Protein AF-A0A015KIE3-F1 (afdb_monomer_lite)

Sequence (102 aa):
MSLPTKVNHETKISETARSGNLTLLMHTDSGGSISQRLAQLCDKALIAEECTLKANQEEILCWYHYGRNFIFQEKALNDKNKIGEKKARSLIYDEVVKQLNM

Radius of 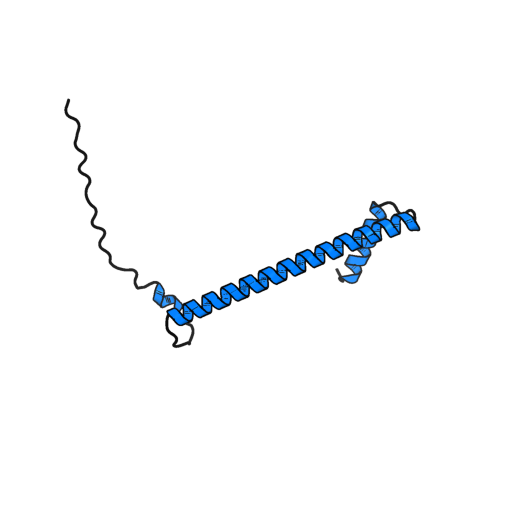gyration: 32.17 Å; chains: 1; bounding box: 97×21×62 Å

Organism: Rhizophagus irregularis (strain DAOM 197198w) (NCBI:txid1432141)

Secondary structure (DSSP, 8-state):
-PPP--------------GGGSGGGG-SS----HHHHHHHHHHHHHHHHHHHHHHHHHHHHHHHHHHHHHHHHHHHHHHHH---HHHHHHHHHHHHHHHTT-

Foldseek 3Di:
DDDDDDDDDDDPDDDDDDPPPVCVVPPDPDPDDPVVVVVVVVVVVVVVVVVVVVVVVVVVVVVVVVVVVLVVQLVVCCVPVVDDSVVSNVVVVVVVCVVVVD

Structure (mmCIF, N/CA/C/O backbone):
data_AF-A0A015KIE3-F1
#
_entry.id   AF-A0A015KIE3-F1
#
loop_
_atom_site.group_PDB
_atom_site.id
_atom_site.type_symbol
_atom_site.label_atom_id
_atom_site.label_alt_id
_atom_site.label_comp_id
_atom_site.label_asym_id
_atom_site.label_entity_id
_atom_site.label_seq_id
_atom_site.pdbx_PDB_ins_code
_atom_site.Cartn_x
_atom_site.Cartn_y
_atom_site.Cartn_z
_atom_site.occupancy
_atom_site.B_iso_or_equiv
_atom_site.auth_seq_id
_atom_site.auth_comp_id
_atom_site.auth_asym_id
_atom_site.auth_atom_id
_atom_site.pdbx_PDB_model_num
ATOM 1 N N . MET A 1 1 ? 75.830 5.884 4.489 1.00 42.91 1 MET A N 1
ATOM 2 C CA . MET A 1 1 ? 74.530 5.187 4.409 1.00 42.91 1 MET A CA 1
ATOM 3 C C . MET A 1 1 ? 73.798 5.712 3.188 1.00 42.91 1 MET A C 1
ATOM 5 O O . MET A 1 1 ? 73.389 6.863 3.188 1.00 42.91 1 MET A O 1
ATOM 9 N N . SER A 1 2 ? 73.746 4.923 2.121 1.00 45.41 2 SER A N 1
ATOM 10 C CA . SER A 1 2 ? 73.078 5.250 0.857 1.00 45.41 2 SER A CA 1
ATOM 11 C C . SER A 1 2 ? 71.659 4.670 0.861 1.00 45.41 2 SER A C 1
ATOM 13 O O . SER A 1 2 ? 71.471 3.494 1.162 1.00 45.41 2 SER A O 1
ATOM 15 N N . LEU A 1 3 ? 70.659 5.502 0.557 1.00 49.75 3 LEU A N 1
ATOM 16 C CA . LEU A 1 3 ? 69.262 5.092 0.361 1.00 49.75 3 LEU A CA 1
ATOM 17 C C . LEU A 1 3 ? 69.091 4.462 -1.033 1.00 49.75 3 LEU A C 1
ATOM 19 O O . LEU A 1 3 ? 69.697 4.963 -1.983 1.00 49.75 3 LEU A O 1
ATOM 23 N N . PRO A 1 4 ? 68.268 3.412 -1.205 1.00 48.97 4 PRO A N 1
ATOM 24 C CA . PRO A 1 4 ? 68.034 2.834 -2.520 1.00 48.97 4 PRO A CA 1
ATOM 25 C C . PRO A 1 4 ? 66.993 3.650 -3.297 1.00 48.97 4 PRO A C 1
ATOM 27 O O . PRO A 1 4 ? 65.909 3.959 -2.799 1.00 48.97 4 PRO A O 1
ATOM 30 N N . THR A 1 5 ? 67.314 3.979 -4.546 1.00 51.59 5 THR A N 1
ATOM 31 C CA . THR A 1 5 ? 66.390 4.592 -5.504 1.00 51.59 5 THR A CA 1
ATOM 32 C C . THR A 1 5 ? 65.405 3.531 -5.992 1.00 51.59 5 THR A C 1
ATOM 34 O O . THR A 1 5 ? 65.790 2.560 -6.643 1.00 51.59 5 THR A O 1
ATOM 37 N N . LYS A 1 6 ? 64.119 3.695 -5.672 1.00 53.59 6 LYS A N 1
ATOM 38 C CA . LYS A 1 6 ? 63.043 2.840 -6.184 1.00 53.59 6 LYS A CA 1
ATOM 39 C C . LYS A 1 6 ? 62.788 3.199 -7.651 1.00 53.59 6 LYS A C 1
ATOM 41 O O . LYS A 1 6 ? 62.222 4.247 -7.944 1.00 53.59 6 LYS A O 1
ATOM 46 N N . VAL A 1 7 ? 63.224 2.337 -8.565 1.00 53.25 7 VAL A N 1
ATOM 47 C CA . VAL A 1 7 ? 62.890 2.419 -9.992 1.00 53.25 7 VAL A CA 1
ATOM 48 C C . VAL A 1 7 ? 61.437 1.973 -10.154 1.00 53.25 7 VAL A C 1
ATOM 50 O O . VAL A 1 7 ? 61.112 0.799 -9.973 1.00 53.25 7 VAL A O 1
ATOM 53 N N . ASN A 1 8 ? 60.543 2.917 -10.446 1.00 53.75 8 ASN A N 1
ATOM 54 C CA . ASN A 1 8 ? 59.185 2.591 -10.865 1.00 53.75 8 ASN A CA 1
ATOM 55 C C . ASN A 1 8 ? 59.251 2.013 -12.284 1.00 53.75 8 ASN A C 1
ATOM 57 O O . ASN A 1 8 ? 59.702 2.673 -13.215 1.00 53.75 8 ASN A O 1
ATOM 61 N N . HIS A 1 9 ? 58.827 0.763 -12.426 1.00 49.22 9 HIS A N 1
ATOM 62 C CA . HIS A 1 9 ? 58.649 0.094 -13.705 1.00 49.22 9 HIS A CA 1
ATOM 63 C C . HIS A 1 9 ? 57.318 0.563 -14.299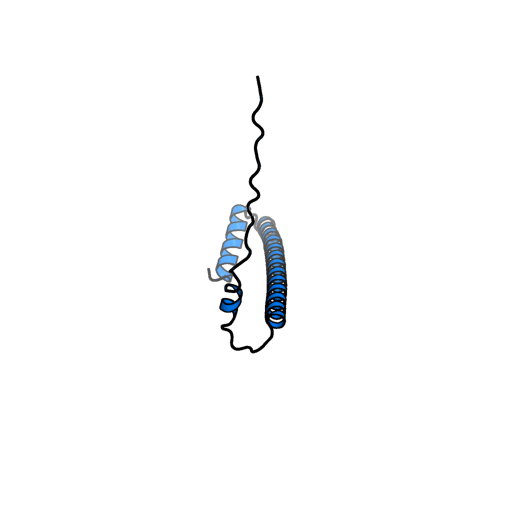 1.00 49.22 9 HIS A C 1
ATOM 65 O O . HIS A 1 9 ? 56.245 0.274 -13.768 1.00 49.22 9 HIS A O 1
ATOM 71 N N . GLU A 1 10 ? 57.382 1.322 -15.390 1.00 51.81 10 GLU A N 1
ATOM 72 C CA . GLU A 1 10 ? 56.207 1.639 -16.195 1.00 51.81 10 GLU A CA 1
ATOM 73 C C . GLU A 1 10 ? 55.639 0.343 -16.782 1.00 51.81 10 GLU A C 1
ATOM 75 O O . GLU A 1 10 ? 56.267 -0.324 -17.606 1.00 51.81 10 GLU A O 1
ATOM 80 N N . THR A 1 11 ? 54.436 -0.029 -16.351 1.00 47.56 11 THR A N 1
ATOM 81 C CA . THR A 1 11 ? 53.696 -1.129 -16.969 1.00 47.56 11 THR A CA 1
ATOM 82 C C . THR A 1 11 ? 52.898 -0.556 -18.133 1.00 47.56 11 THR A C 1
ATOM 84 O O . THR A 1 11 ? 51.860 0.074 -17.937 1.00 47.56 11 THR A O 1
ATOM 87 N N . LYS A 1 12 ? 53.393 -0.763 -19.357 1.00 51.75 12 LYS A N 1
ATOM 88 C CA . LYS A 1 12 ? 52.633 -0.550 -20.596 1.00 51.75 12 LYS A CA 1
ATOM 89 C C . LYS A 1 12 ? 51.451 -1.520 -20.622 1.00 51.75 12 LYS A C 1
ATOM 91 O O . LYS A 1 12 ? 51.603 -2.690 -20.967 1.00 51.75 12 LYS A O 1
ATOM 96 N N . ILE A 1 13 ? 50.273 -1.031 -20.265 1.00 48.59 13 ILE A N 1
ATOM 97 C CA . ILE A 1 13 ? 49.010 -1.724 -20.517 1.00 48.59 13 ILE A CA 1
ATOM 98 C C . ILE A 1 13 ? 48.722 -1.650 -22.020 1.00 48.59 13 ILE A C 1
ATOM 100 O O . ILE A 1 13 ? 48.403 -0.592 -22.552 1.00 48.59 13 ILE A O 1
ATOM 104 N N . SER A 1 14 ? 48.911 -2.775 -22.715 1.00 52.81 14 SER A N 1
ATOM 105 C CA . SER A 1 14 ? 48.450 -2.939 -24.095 1.00 52.81 14 SER A CA 1
ATOM 106 C C . SER A 1 14 ? 46.932 -3.069 -24.096 1.00 52.81 14 SER A C 1
ATOM 108 O O . SER A 1 14 ? 46.381 -3.993 -23.499 1.00 52.81 14 SER A O 1
ATOM 110 N N . GLU A 1 15 ? 46.260 -2.150 -24.780 1.00 51.88 15 GLU A N 1
ATOM 111 C CA . GLU A 1 15 ? 44.845 -2.264 -25.103 1.00 51.88 15 GLU A CA 1
ATOM 112 C C . GLU A 1 15 ? 44.656 -3.341 -26.164 1.00 51.88 15 GLU A C 1
ATOM 114 O O . GLU A 1 15 ? 44.888 -3.125 -27.354 1.00 51.88 15 GLU A O 1
ATOM 119 N N . THR A 1 16 ? 44.199 -4.522 -25.761 1.00 51.06 16 THR A N 1
ATOM 120 C CA . THR A 1 16 ? 43.437 -5.363 -26.681 1.00 51.06 16 THR A CA 1
ATOM 121 C C . THR A 1 16 ? 42.447 -6.241 -25.929 1.00 51.06 16 THR A C 1
ATOM 123 O O . THR A 1 16 ? 42.769 -6.850 -24.915 1.00 51.06 16 THR A O 1
ATOM 126 N N . ALA A 1 17 ? 41.256 -6.332 -26.524 1.00 49.03 17 ALA A N 1
ATOM 127 C CA . ALA A 1 17 ? 40.210 -7.322 -26.296 1.00 49.03 17 ALA A CA 1
ATOM 128 C C . ALA A 1 17 ? 39.242 -7.089 -25.122 1.00 49.03 17 ALA A C 1
ATOM 130 O O . ALA A 1 17 ? 39.255 -7.807 -24.128 1.00 49.03 17 ALA A O 1
ATOM 131 N N . ARG A 1 18 ? 38.228 -6.239 -25.356 1.00 49.81 18 ARG A N 1
ATOM 132 C CA . ARG A 1 18 ? 36.839 -6.659 -25.076 1.00 49.81 18 ARG A CA 1
ATOM 133 C C . ARG A 1 18 ? 35.778 -5.952 -25.926 1.00 49.81 18 ARG A C 1
ATOM 135 O O . ARG A 1 18 ? 34.765 -5.478 -25.430 1.00 49.81 18 ARG A O 1
ATOM 142 N N . SER A 1 19 ? 35.972 -5.990 -27.245 1.00 48.56 19 SER A N 1
ATOM 143 C CA . SER A 1 19 ? 34.923 -5.704 -28.242 1.00 48.56 19 SER A CA 1
ATOM 144 C C . SER A 1 19 ? 33.769 -6.737 -28.216 1.00 48.56 19 SER A C 1
ATOM 146 O O . SER A 1 19 ? 32.741 -6.530 -28.848 1.00 48.56 19 SER A O 1
ATOM 148 N N . GLY A 1 20 ? 33.886 -7.822 -27.437 1.00 44.88 20 GLY A N 1
ATOM 149 C CA . GLY A 1 20 ? 32.912 -8.922 -27.401 1.00 44.88 20 GLY A CA 1
ATOM 150 C C . GLY A 1 20 ? 31.705 -8.765 -26.465 1.00 44.88 20 GLY A C 1
ATOM 151 O O . GLY A 1 20 ? 30.826 -9.617 -26.503 1.00 44.88 20 GLY A O 1
ATOM 152 N N . ASN A 1 21 ? 31.620 -7.721 -25.630 1.00 47.34 21 ASN A N 1
ATOM 153 C CA . ASN A 1 21 ? 30.501 -7.595 -24.676 1.00 47.34 21 ASN A CA 1
ATOM 154 C C . ASN A 1 21 ? 29.268 -6.864 -25.236 1.00 47.34 21 ASN A C 1
ATOM 156 O O . ASN A 1 21 ? 28.194 -6.965 -24.650 1.00 47.34 21 ASN A O 1
ATOM 160 N N . LEU A 1 22 ? 29.384 -6.147 -26.359 1.00 47.47 22 LEU A N 1
ATOM 161 C CA . LEU A 1 22 ? 28.246 -5.428 -26.952 1.00 47.47 22 LEU A CA 1
ATOM 162 C C . LEU A 1 22 ? 27.373 -6.320 -27.849 1.00 47.47 22 LEU A C 1
ATOM 164 O O . LEU A 1 22 ? 26.203 -6.019 -28.073 1.00 47.47 22 LEU A O 1
ATOM 168 N N . THR A 1 23 ? 27.922 -7.441 -28.320 1.00 48.16 23 THR A N 1
ATOM 169 C CA . THR A 1 23 ? 27.261 -8.350 -29.266 1.00 48.16 23 THR A CA 1
ATOM 170 C C . THR A 1 23 ? 26.168 -9.204 -28.610 1.00 48.16 23 THR A C 1
ATOM 172 O O . THR A 1 23 ? 25.276 -9.681 -29.299 1.00 48.16 23 THR A O 1
ATOM 175 N N . LEU A 1 24 ? 26.161 -9.365 -27.279 1.00 49.66 24 LEU A N 1
ATOM 176 C CA . LEU A 1 24 ? 25.155 -10.193 -26.591 1.00 49.66 24 LEU A CA 1
ATOM 177 C C . LEU A 1 24 ? 23.785 -9.501 -26.439 1.00 49.66 24 LEU A C 1
ATOM 179 O O . LEU A 1 24 ? 22.775 -10.168 -26.240 1.00 49.66 24 LEU A O 1
ATOM 183 N N . LEU A 1 25 ? 23.716 -8.176 -26.607 1.00 51.50 25 LEU A N 1
ATOM 184 C CA . LEU A 1 25 ? 22.452 -7.423 -26.634 1.00 51.50 25 LEU A CA 1
ATOM 185 C C . LEU A 1 25 ? 21.705 -7.542 -27.981 1.00 51.50 25 LEU A C 1
ATOM 187 O O . LEU A 1 25 ? 20.667 -6.910 -28.166 1.00 51.50 25 LEU A O 1
ATOM 191 N N . MET A 1 26 ? 22.226 -8.326 -28.936 1.00 51.78 26 MET A N 1
ATOM 192 C CA . MET A 1 26 ? 21.750 -8.385 -30.325 1.00 51.78 26 MET A CA 1
ATOM 193 C C . MET A 1 26 ? 20.615 -9.381 -30.612 1.00 51.78 26 MET A C 1
ATOM 195 O O . MET A 1 26 ? 20.231 -9.517 -31.769 1.00 51.78 26 MET A O 1
ATOM 199 N N . HIS A 1 27 ? 20.029 -10.051 -29.620 1.00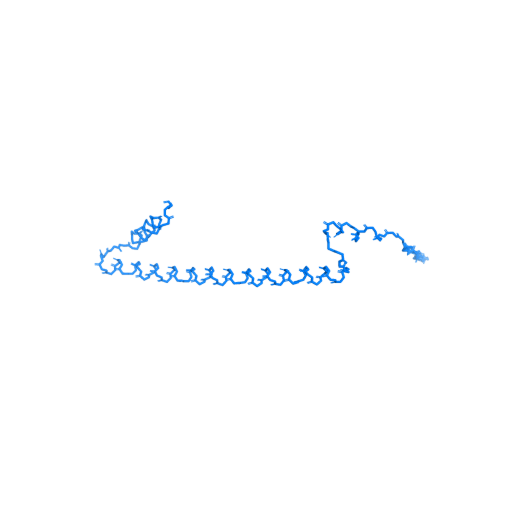 51.81 27 HIS A N 1
ATOM 200 C CA . HIS A 1 27 ? 18.904 -10.963 -29.871 1.00 51.81 27 HIS A CA 1
ATOM 201 C C . HIS A 1 27 ? 17.554 -10.332 -29.517 1.00 51.81 27 HIS A C 1
ATOM 203 O O . HIS A 1 27 ? 16.795 -10.857 -28.713 1.00 51.81 27 HIS A O 1
ATOM 209 N N . THR A 1 28 ? 17.246 -9.193 -30.141 1.00 54.12 28 THR A N 1
ATOM 210 C CA . THR A 1 28 ? 15.856 -8.807 -30.421 1.00 54.12 28 THR A CA 1
ATOM 211 C C . THR A 1 28 ? 15.792 -8.299 -31.857 1.00 54.12 28 THR A C 1
ATOM 213 O O . THR A 1 28 ? 16.655 -7.539 -32.291 1.00 54.12 28 THR A O 1
ATOM 216 N N . ASP A 1 29 ? 14.802 -8.791 -32.594 1.00 57.59 29 ASP A N 1
ATOM 217 C CA . ASP A 1 29 ? 14.677 -8.835 -34.059 1.00 57.59 29 ASP A CA 1
ATOM 218 C C . ASP A 1 29 ? 14.393 -7.468 -34.725 1.00 57.59 29 ASP A C 1
ATOM 220 O O . ASP A 1 29 ? 13.585 -7.336 -35.638 1.00 57.59 29 ASP A O 1
ATOM 224 N N . SER A 1 30 ? 15.010 -6.396 -34.224 1.00 61.31 30 SER A N 1
ATOM 225 C CA . SER A 1 30 ? 14.808 -5.033 -34.708 1.00 61.31 30 SER A CA 1
ATOM 226 C C . SER A 1 30 ? 16.120 -4.487 -35.252 1.00 61.31 30 SER A C 1
ATOM 228 O O . SER A 1 30 ? 17.040 -4.154 -34.496 1.00 61.31 30 SER A O 1
ATOM 230 N N . GLY A 1 31 ? 16.201 -4.397 -36.582 1.00 61.34 31 GLY A N 1
ATOM 231 C CA . GLY A 1 31 ? 17.348 -3.926 -37.372 1.00 61.34 31 GLY A CA 1
ATOM 232 C C . GLY A 1 31 ? 17.750 -2.456 -37.167 1.00 61.34 31 GLY A C 1
ATOM 233 O O . GLY A 1 31 ? 18.286 -1.838 -38.081 1.00 61.34 31 GLY A O 1
ATOM 234 N N . GLY A 1 32 ? 17.489 -1.878 -35.992 1.00 72.00 32 GLY A N 1
ATOM 235 C CA . GLY A 1 32 ? 17.891 -0.527 -35.612 1.00 72.00 32 GLY A CA 1
ATOM 236 C C . GLY A 1 32 ? 19.371 -0.405 -35.235 1.00 72.00 32 GLY A C 1
ATOM 237 O O . GLY A 1 32 ? 20.049 -1.387 -34.914 1.00 72.00 32 GLY A O 1
ATOM 238 N N . SER A 1 33 ? 19.887 0.826 -35.235 1.00 88.44 33 SER A N 1
ATOM 239 C CA . SER A 1 33 ? 21.243 1.126 -34.754 1.00 88.44 33 SER A CA 1
ATOM 240 C C . SER A 1 33 ? 21.361 0.920 -33.235 1.00 88.44 33 SER A C 1
ATOM 242 O O . SER A 1 33 ? 20.363 0.899 -32.511 1.00 88.44 33 SER A O 1
ATOM 244 N N . ILE A 1 34 ? 22.589 0.797 -32.715 1.00 88.75 34 ILE A N 1
ATOM 245 C CA . ILE A 1 34 ? 22.829 0.733 -31.259 1.00 88.75 34 ILE A CA 1
ATOM 246 C C . ILE A 1 34 ? 22.228 1.962 -30.561 1.00 88.75 34 ILE A C 1
ATOM 248 O O . ILE A 1 34 ? 21.574 1.819 -29.533 1.00 88.75 34 ILE A O 1
ATOM 252 N N . SER A 1 35 ? 22.377 3.149 -31.151 1.00 91.38 35 SER A N 1
ATOM 253 C CA . SER A 1 35 ? 21.810 4.393 -30.624 1.00 91.38 35 SER A CA 1
ATOM 254 C C . SER A 1 35 ? 20.284 4.349 -30.529 1.00 91.38 35 SER A C 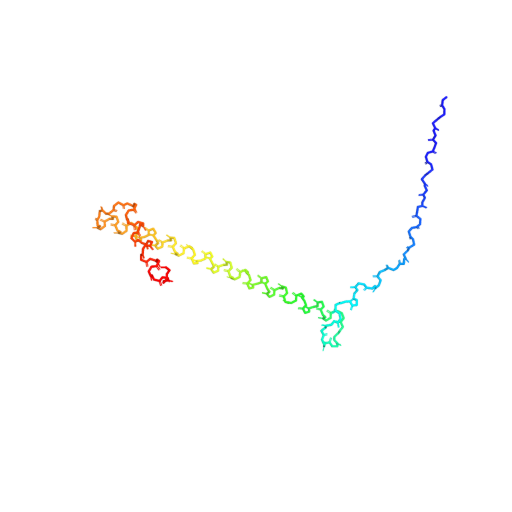1
ATOM 256 O O . SER A 1 35 ? 19.728 4.803 -29.534 1.00 91.38 35 SER A O 1
ATOM 258 N N . GLN A 1 36 ? 19.602 3.754 -31.514 1.00 91.88 36 GLN A N 1
ATOM 259 C CA . GLN A 1 36 ? 18.147 3.587 -31.479 1.00 91.88 36 GLN A CA 1
ATOM 260 C C . GLN A 1 36 ? 17.715 2.657 -30.340 1.00 91.88 36 GLN A C 1
ATOM 262 O O . GLN A 1 36 ? 16.764 2.964 -29.626 1.00 91.88 36 GLN A O 1
ATOM 267 N N . ARG A 1 37 ? 18.437 1.551 -30.127 1.00 90.06 37 ARG A N 1
ATOM 268 C CA . ARG A 1 37 ? 18.175 0.646 -28.998 1.00 90.06 37 ARG A CA 1
ATOM 269 C C . ARG A 1 37 ? 18.404 1.330 -27.650 1.00 90.06 37 ARG A C 1
ATOM 271 O O . ARG A 1 37 ? 17.580 1.176 -26.756 1.00 90.06 37 ARG A O 1
ATOM 278 N N . LEU A 1 38 ? 19.477 2.112 -27.507 1.00 94.12 38 LEU A N 1
ATOM 279 C CA . LEU A 1 38 ? 19.727 2.887 -26.286 1.00 94.12 38 LEU A CA 1
ATOM 280 C C . LEU A 1 38 ? 18.609 3.902 -26.029 1.00 94.12 38 LEU A C 1
ATOM 282 O O . LEU A 1 38 ? 18.105 3.961 -24.914 1.00 94.12 38 LEU A O 1
ATOM 286 N N . ALA A 1 39 ? 18.163 4.632 -27.055 1.00 95.38 39 ALA A N 1
ATOM 287 C CA . ALA A 1 39 ? 17.048 5.568 -26.924 1.00 95.38 39 ALA A CA 1
ATOM 288 C C . ALA A 1 39 ? 15.757 4.867 -26.469 1.00 95.38 39 ALA A C 1
ATOM 290 O O . ALA A 1 39 ? 15.089 5.350 -25.561 1.00 95.38 39 ALA A O 1
ATOM 291 N N . GLN A 1 40 ? 15.445 3.696 -27.034 1.00 95.25 40 GLN A N 1
ATOM 292 C CA . GLN A 1 40 ? 14.285 2.894 -26.626 1.00 95.25 40 GLN A CA 1
ATOM 293 C C . GLN A 1 40 ? 14.383 2.401 -25.179 1.00 95.25 40 GLN A C 1
ATOM 295 O O . GLN A 1 40 ? 13.375 2.348 -24.478 1.00 95.25 40 GLN A O 1
ATOM 300 N N . LEU A 1 41 ? 15.575 2.007 -24.726 1.00 96.06 41 LEU A N 1
ATOM 301 C CA . LEU A 1 41 ? 15.787 1.600 -23.337 1.00 96.06 41 LEU A CA 1
ATOM 302 C C . LEU A 1 41 ? 15.641 2.787 -22.380 1.00 96.06 41 LEU A C 1
ATOM 304 O O . LEU A 1 41 ? 14.997 2.638 -21.346 1.00 96.06 41 LEU A O 1
ATOM 308 N N . CYS A 1 42 ? 16.182 3.956 -22.737 1.00 97.88 42 CYS A N 1
ATOM 309 C CA . CYS A 1 42 ? 16.011 5.179 -21.955 1.00 97.88 42 CYS A CA 1
ATOM 310 C C . CYS A 1 42 ? 14.535 5.579 -21.846 1.00 97.88 42 CYS A C 1
ATOM 312 O O . CYS A 1 42 ? 14.066 5.837 -20.744 1.00 97.88 42 CYS A O 1
ATOM 314 N N . ASP A 1 43 ? 13.791 5.568 -22.953 1.00 98.12 43 ASP A N 1
ATOM 315 C CA . ASP A 1 43 ? 12.357 5.883 -22.967 1.00 98.12 43 ASP A CA 1
ATOM 316 C C . ASP A 1 43 ? 11.560 4.943 -22.048 1.00 98.12 43 ASP A C 1
ATOM 318 O O . ASP A 1 43 ? 10.817 5.385 -21.174 1.00 98.12 43 ASP A O 1
ATOM 322 N N . LYS A 1 44 ? 11.815 3.631 -22.139 1.00 97.50 44 LYS A N 1
ATOM 323 C CA . LYS A 1 44 ? 11.207 2.640 -21.237 1.00 97.50 44 LYS A CA 1
ATOM 324 C C . LYS A 1 44 ? 11.553 2.881 -19.768 1.00 97.50 44 LYS A C 1
ATOM 326 O O . LYS A 1 44 ? 10.691 2.687 -18.915 1.00 97.50 44 LYS A O 1
ATOM 331 N N . ALA A 1 45 ? 12.792 3.272 -19.467 1.00 98.12 45 ALA A N 1
ATOM 332 C CA . ALA A 1 45 ? 13.213 3.568 -18.101 1.00 98.12 45 ALA A CA 1
ATOM 333 C C . ALA A 1 45 ? 12.484 4.799 -17.540 1.00 98.12 45 ALA A C 1
ATOM 335 O O . ALA A 1 45 ? 11.991 4.739 -16.417 1.00 98.12 45 ALA A O 1
ATOM 336 N N . LEU A 1 46 ? 12.347 5.865 -18.336 1.00 98.12 46 LEU A N 1
ATOM 337 C CA . LEU A 1 46 ? 11.617 7.077 -17.951 1.00 98.12 46 LEU A CA 1
ATOM 338 C C . LEU A 1 46 ? 10.126 6.797 -17.727 1.00 98.12 46 LEU A C 1
ATOM 340 O O . LEU A 1 46 ? 9.559 7.230 -16.727 1.00 98.12 46 LEU A O 1
ATOM 344 N N . ILE A 1 47 ? 9.499 6.013 -18.608 1.00 98.50 47 ILE A N 1
ATOM 345 C CA . ILE A 1 47 ? 8.100 5.593 -18.439 1.00 98.50 47 ILE A CA 1
ATOM 346 C C . ILE A 1 47 ? 7.937 4.772 -17.152 1.00 98.50 47 ILE A C 1
ATOM 348 O O . ILE A 1 47 ? 7.002 5.002 -16.387 1.00 98.50 47 ILE A O 1
ATOM 352 N N . ALA A 1 48 ? 8.844 3.828 -16.884 1.00 98.31 48 ALA A N 1
ATOM 353 C CA . ALA A 1 48 ? 8.790 3.013 -15.671 1.00 98.31 48 ALA A CA 1
ATOM 354 C C . ALA A 1 48 ? 8.963 3.852 -14.392 1.00 98.31 48 ALA A C 1
ATOM 356 O O . ALA A 1 48 ? 8.256 3.620 -13.408 1.00 98.31 48 ALA A O 1
ATOM 357 N N . GLU A 1 49 ? 9.863 4.838 -14.408 1.00 98.38 49 GLU A N 1
ATOM 358 C CA . GLU A 1 49 ? 10.035 5.803 -13.320 1.00 98.38 49 GLU A CA 1
ATOM 359 C C . GLU A 1 49 ? 8.748 6.607 -13.085 1.00 98.38 49 GLU A C 1
ATOM 361 O O . GLU A 1 49 ? 8.258 6.659 -11.956 1.00 98.38 49 GLU A O 1
ATOM 366 N N . GLU A 1 50 ? 8.146 7.162 -14.141 1.00 98.56 50 GLU A N 1
ATOM 367 C CA . GLU A 1 50 ? 6.906 7.937 -14.036 1.00 98.56 50 GLU A CA 1
ATOM 368 C C . GLU A 1 50 ? 5.740 7.085 -13.509 1.00 98.56 50 GLU A C 1
ATOM 370 O O . GLU A 1 50 ? 5.000 7.515 -12.621 1.00 98.56 50 GLU A O 1
ATOM 375 N N . CYS A 1 51 ? 5.580 5.859 -14.016 1.00 98.38 51 CYS A N 1
ATOM 376 C CA . CYS A 1 51 ? 4.570 4.921 -13.528 1.00 98.38 51 CYS A CA 1
ATOM 377 C C . CYS A 1 51 ? 4.771 4.595 -12.043 1.00 98.38 51 CYS A C 1
ATOM 379 O O . CYS A 1 51 ? 3.799 4.580 -11.287 1.00 98.38 51 CYS A O 1
ATOM 381 N N . THR A 1 52 ? 6.017 4.380 -11.617 1.00 98.62 52 THR A N 1
ATOM 382 C CA . THR A 1 52 ? 6.352 4.111 -10.211 1.00 98.62 52 THR A CA 1
ATOM 383 C C . THR A 1 52 ? 6.049 5.324 -9.334 1.00 98.62 52 THR A C 1
ATOM 385 O O . THR A 1 52 ? 5.447 5.182 -8.273 1.00 98.62 52 THR A O 1
ATOM 388 N N . LEU A 1 53 ? 6.394 6.532 -9.787 1.00 98.44 53 LEU A N 1
ATOM 389 C CA . LEU A 1 53 ? 6.086 7.766 -9.069 1.00 98.44 53 LEU A CA 1
ATOM 390 C C . LEU A 1 53 ? 4.573 7.948 -8.887 1.00 98.44 53 LEU A C 1
ATOM 392 O O . LEU A 1 53 ? 4.128 8.252 -7.782 1.00 98.44 53 LEU A O 1
ATOM 396 N N . LYS A 1 54 ? 3.784 7.721 -9.944 1.00 98.56 54 LYS A N 1
ATOM 397 C CA . LYS A 1 54 ? 2.315 7.791 -9.882 1.00 98.56 54 LYS A CA 1
ATOM 398 C C . LYS A 1 54 ? 1.739 6.753 -8.920 1.00 98.56 54 LYS A C 1
ATOM 400 O O . LYS A 1 54 ? 0.883 7.100 -8.113 1.00 98.56 54 LYS A O 1
ATOM 405 N N . ALA A 1 55 ? 2.231 5.514 -8.961 1.00 98.56 55 ALA A N 1
ATOM 406 C CA . ALA A 1 55 ? 1.800 4.466 -8.038 1.00 98.56 55 ALA A CA 1
ATOM 407 C C . ALA A 1 55 ? 2.093 4.838 -6.575 1.00 98.56 55 ALA A C 1
ATOM 409 O O . ALA A 1 55 ? 1.212 4.718 -5.729 1.00 98.56 55 ALA A O 1
ATOM 410 N N . ASN A 1 56 ? 3.281 5.380 -6.292 1.00 98.56 56 ASN A N 1
ATOM 411 C CA . ASN A 1 56 ? 3.647 5.836 -4.950 1.00 98.56 56 ASN A CA 1
ATOM 412 C C . ASN A 1 56 ? 2.775 7.011 -4.478 1.00 98.56 56 ASN A C 1
ATOM 414 O O . ASN A 1 56 ? 2.389 7.073 -3.312 1.00 98.56 56 ASN A O 1
ATOM 418 N N . GLN A 1 57 ? 2.460 7.957 -5.370 1.00 98.75 57 GLN A N 1
ATOM 419 C CA . GLN A 1 57 ? 1.560 9.072 -5.058 1.00 98.75 57 GLN A CA 1
ATOM 420 C C . GLN A 1 57 ? 0.153 8.576 -4.710 1.00 98.75 57 GLN A C 1
ATOM 422 O O . GLN A 1 57 ? -0.416 9.017 -3.711 1.00 98.75 57 GLN A O 1
ATOM 427 N N . GLU A 1 58 ? -0.382 7.642 -5.498 1.00 98.69 58 GLU A N 1
ATOM 428 C CA . GLU A 1 58 ? -1.692 7.038 -5.253 1.00 98.69 58 GLU A CA 1
ATOM 429 C C . GLU A 1 58 ? -1.715 6.256 -3.933 1.00 98.69 58 GLU A C 1
ATOM 431 O O . GLU A 1 58 ? -2.639 6.418 -3.137 1.00 98.69 58 GLU A O 1
ATOM 436 N N . GLU A 1 59 ? -0.669 5.473 -3.645 1.00 98.69 59 GLU A N 1
ATOM 437 C CA . GLU A 1 59 ? -0.532 4.745 -2.381 1.00 98.69 59 GLU A CA 1
ATOM 438 C C . GLU A 1 59 ? -0.552 5.703 -1.178 1.00 98.69 59 GLU A C 1
ATOM 440 O O . GLU A 1 59 ? -1.313 5.500 -0.227 1.00 98.69 59 GLU A O 1
ATOM 445 N N . ILE A 1 60 ? 0.235 6.784 -1.225 1.00 98.69 60 ILE A N 1
ATOM 446 C CA . ILE A 1 60 ? 0.277 7.791 -0.155 1.00 98.69 60 ILE A CA 1
ATOM 447 C C . ILE A 1 60 ? -1.098 8.445 0.040 1.00 98.69 60 ILE A C 1
ATOM 449 O O . ILE A 1 60 ? -1.541 8.614 1.180 1.00 98.69 60 ILE A O 1
ATOM 453 N N . LEU A 1 61 ? -1.790 8.807 -1.047 1.00 98.62 61 LEU A N 1
ATOM 454 C CA . LEU A 1 61 ? -3.127 9.405 -0.982 1.00 98.62 61 LEU A CA 1
ATOM 455 C C . LEU A 1 61 ? -4.150 8.437 -0.378 1.00 98.62 61 LEU A C 1
ATOM 457 O O . LEU A 1 61 ? -4.925 8.827 0.500 1.00 98.62 61 LEU A O 1
ATOM 461 N N . CYS A 1 62 ? -4.116 7.170 -0.786 1.00 98.62 62 CYS A N 1
ATOM 462 C CA . CYS A 1 62 ? -4.966 6.120 -0.239 1.00 98.62 62 CYS A CA 1
ATOM 463 C C . CYS A 1 62 ? -4.745 5.943 1.271 1.00 98.62 62 CYS A C 1
ATOM 465 O O . CYS A 1 62 ? -5.714 5.979 2.035 1.00 98.62 62 CYS A O 1
ATOM 467 N N . TRP A 1 63 ? -3.494 5.849 1.736 1.00 98.62 63 TRP A N 1
ATOM 468 C CA . TRP A 1 63 ? -3.188 5.752 3.169 1.00 98.62 63 TRP A CA 1
ATOM 469 C C . TRP A 1 63 ? -3.592 6.998 3.957 1.00 98.62 63 TRP A C 1
ATOM 471 O O . TRP A 1 63 ? -4.123 6.881 5.066 1.00 98.62 63 TRP A O 1
ATOM 481 N N . TYR A 1 64 ? -3.404 8.190 3.384 1.00 98.56 64 TYR A N 1
ATOM 482 C CA . TYR A 1 64 ? -3.857 9.443 3.987 1.00 98.56 64 TYR A CA 1
ATOM 483 C C . TYR A 1 64 ? -5.375 9.438 4.208 1.00 98.56 64 TYR A C 1
ATOM 485 O O . TYR A 1 64 ? -5.857 9.711 5.314 1.00 98.56 64 TYR A O 1
ATOM 493 N N . HIS A 1 65 ? -6.140 9.095 3.170 1.00 98.50 65 HIS A N 1
ATOM 494 C CA . HIS A 1 65 ? -7.593 9.034 3.258 1.00 98.50 65 HIS A CA 1
ATOM 495 C C . HIS A 1 65 ? -8.063 7.920 4.196 1.00 98.50 65 HIS A C 1
ATOM 497 O O . HIS A 1 65 ? -8.977 8.160 4.989 1.00 98.50 65 HIS A O 1
ATOM 503 N N . TYR A 1 66 ? -7.426 6.749 4.170 1.00 98.06 66 TYR A N 1
ATOM 504 C CA . TYR A 1 66 ? -7.712 5.653 5.094 1.00 98.06 66 TYR A CA 1
ATOM 505 C C . TYR A 1 66 ? -7.543 6.101 6.550 1.00 98.06 66 TYR A C 1
ATOM 507 O O . TYR A 1 66 ? -8.502 6.069 7.321 1.00 98.06 66 TYR A O 1
ATOM 515 N N . GLY A 1 67 ? -6.363 6.612 6.917 1.00 98.19 67 GLY A N 1
ATOM 516 C CA . GLY A 1 67 ? -6.072 7.040 8.287 1.00 98.19 67 GLY A CA 1
ATOM 517 C C . GLY A 1 67 ? -6.993 8.164 8.765 1.00 98.19 67 GLY A C 1
ATOM 518 O O . GLY A 1 67 ? -7.510 8.117 9.884 1.00 98.19 67 GLY A O 1
ATOM 519 N N . ARG A 1 68 ? -7.275 9.152 7.903 1.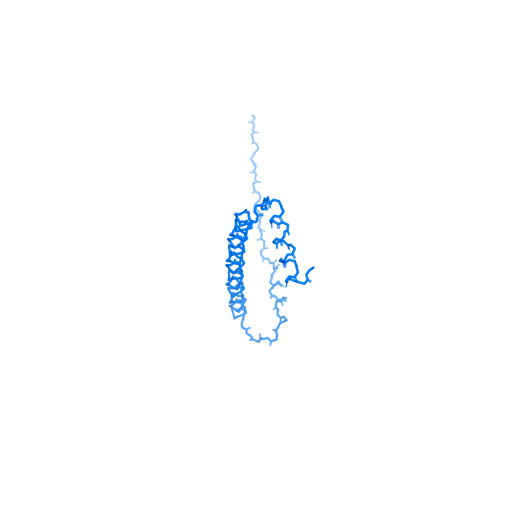00 98.25 68 ARG A N 1
ATOM 520 C CA . ARG A 1 68 ? -8.198 10.251 8.220 1.00 98.25 68 ARG A CA 1
ATOM 521 C C . ARG A 1 68 ? -9.612 9.743 8.520 1.00 98.25 68 ARG A C 1
ATOM 523 O O . ARG A 1 68 ? -10.210 10.174 9.507 1.00 98.25 68 ARG A O 1
ATOM 530 N N . ASN A 1 69 ? -10.150 8.857 7.681 1.00 97.94 69 ASN A N 1
ATOM 531 C CA . ASN A 1 69 ? -11.492 8.303 7.874 1.00 97.94 69 ASN A CA 1
ATOM 532 C C . ASN A 1 69 ? -11.550 7.362 9.082 1.00 97.94 69 ASN A C 1
ATOM 534 O O . ASN A 1 69 ? -12.522 7.407 9.834 1.00 97.94 69 ASN A O 1
ATOM 538 N N . PHE A 1 70 ? -10.491 6.586 9.321 1.00 97.75 70 PHE A N 1
ATOM 539 C CA . PHE A 1 70 ? -10.381 5.708 10.482 1.00 97.75 70 PHE A CA 1
ATOM 540 C C . PHE A 1 70 ? -10.496 6.499 11.793 1.00 97.75 70 PHE A C 1
ATOM 542 O O . PHE A 1 70 ? -11.344 6.194 12.630 1.00 97.75 70 PHE A O 1
ATOM 549 N N . ILE A 1 71 ? -9.711 7.573 11.949 1.00 96.75 71 ILE A N 1
ATOM 550 C CA . ILE A 1 71 ? -9.754 8.436 13.144 1.00 96.75 71 ILE A CA 1
ATOM 551 C C . ILE A 1 71 ? -11.130 9.095 13.297 1.00 96.75 71 ILE A C 1
ATOM 553 O O . ILE A 1 71 ? -11.651 9.212 14.408 1.00 96.75 71 ILE A O 1
ATOM 557 N N . PHE A 1 72 ? -11.734 9.542 12.192 1.00 96.56 72 PHE A N 1
ATOM 558 C CA . PHE A 1 72 ? -13.070 10.135 12.221 1.00 96.56 72 PHE A CA 1
ATOM 559 C C . PHE A 1 72 ? -14.120 9.138 12.732 1.00 96.56 72 PHE A C 1
ATOM 561 O O . PHE A 1 72 ? -14.929 9.479 13.596 1.00 96.56 72 PHE A O 1
ATOM 568 N N . GLN A 1 73 ? -14.082 7.900 12.240 1.00 96.12 73 GLN A N 1
ATOM 569 C CA . GLN A 1 73 ? -15.008 6.850 12.647 1.00 96.12 73 GLN A CA 1
ATOM 570 C C . GLN A 1 73 ? -14.774 6.403 14.095 1.00 96.12 73 GLN A C 1
ATOM 572 O O . GLN A 1 73 ? -15.741 6.224 14.833 1.00 96.12 73 GLN A O 1
ATOM 577 N N . GLU A 1 74 ? -13.516 6.292 14.531 1.00 96.12 74 GLU A N 1
ATOM 578 C CA . GLU A 1 74 ? -13.162 5.979 15.920 1.00 96.12 74 GLU A CA 1
ATOM 579 C C . GLU A 1 74 ? -13.760 7.012 16.882 1.00 96.12 74 GLU A C 1
ATOM 581 O O . GLU A 1 74 ? -14.460 6.641 17.828 1.00 96.12 74 GLU A O 1
ATOM 586 N N . LYS A 1 75 ? -13.566 8.308 16.599 1.00 94.88 75 LYS A N 1
ATOM 587 C CA . LYS A 1 75 ? -14.154 9.397 17.395 1.00 94.88 75 LYS A CA 1
ATOM 588 C C . LYS A 1 75 ? -15.678 9.338 17.394 1.00 94.88 75 LYS A C 1
ATOM 590 O O . LYS A 1 75 ? -16.291 9.403 18.454 1.00 94.88 75 LYS A O 1
ATOM 595 N N . ALA A 1 76 ? -16.296 9.132 16.231 1.00 94.19 76 ALA A N 1
ATOM 596 C CA . ALA A 1 76 ? -17.748 9.029 16.126 1.00 94.19 76 ALA A CA 1
ATOM 597 C C . ALA A 1 76 ? -18.323 7.864 16.953 1.00 94.19 76 ALA A C 1
ATOM 599 O O . ALA A 1 76 ? -19.396 8.008 17.542 1.00 94.19 76 ALA A O 1
ATOM 600 N N . LEU A 1 77 ? -17.629 6.723 17.015 1.00 94.25 77 LEU A N 1
ATOM 601 C CA . LEU A 1 77 ? -18.024 5.579 17.840 1.00 94.25 77 LEU A CA 1
ATOM 602 C C . LEU A 1 77 ? -17.831 5.851 19.336 1.00 94.25 77 LEU A C 1
ATOM 604 O O . LEU A 1 77 ? -18.699 5.488 20.133 1.00 94.25 77 LEU A O 1
ATOM 608 N N . ASN A 1 78 ? -16.731 6.500 19.715 1.00 91.06 78 ASN A N 1
ATOM 609 C CA . ASN A 1 78 ? -16.468 6.862 21.104 1.00 91.06 78 ASN A CA 1
ATOM 610 C C . ASN A 1 78 ? -17.514 7.860 21.629 1.00 91.06 78 ASN A C 1
ATOM 612 O O . ASN A 1 78 ? -18.124 7.623 22.671 1.00 91.06 78 ASN A O 1
ATOM 616 N N . ASP A 1 79 ? -17.802 8.912 20.861 1.00 90.12 79 ASP A N 1
ATOM 617 C CA . ASP A 1 79 ? -18.701 9.993 21.274 1.00 90.12 79 ASP A CA 1
ATOM 618 C C . ASP A 1 79 ? -20.171 9.548 21.318 1.00 90.12 79 ASP A C 1
ATOM 620 O O . ASP A 1 79 ? -20.889 9.850 22.272 1.00 90.12 79 ASP A O 1
ATOM 624 N N . LYS A 1 80 ? -20.640 8.808 20.300 1.00 83.56 80 LYS A N 1
ATOM 625 C CA . LYS A 1 80 ? -22.055 8.404 20.196 1.00 83.56 80 LYS A CA 1
ATOM 626 C C . LYS A 1 80 ? -22.403 7.217 21.083 1.00 83.56 80 LYS A C 1
ATOM 628 O O . LYS A 1 80 ? -23.475 7.191 21.681 1.00 83.56 80 LYS A O 1
ATOM 633 N N . ASN A 1 81 ? -21.512 6.230 21.154 1.00 81.31 81 ASN A N 1
ATOM 634 C CA . ASN A 1 81 ? -21.823 4.934 21.754 1.00 81.31 81 ASN A CA 1
ATOM 635 C C . ASN A 1 81 ? -21.104 4.707 23.090 1.00 81.31 81 ASN A C 1
ATOM 637 O O . ASN A 1 81 ? -21.276 3.644 23.687 1.00 81.31 81 ASN A O 1
ATOM 641 N N . LYS A 1 82 ? -20.282 5.667 23.551 1.00 88.19 82 LYS A N 1
ATOM 642 C CA . LYS A 1 82 ? -19.406 5.521 24.730 1.00 88.19 82 LYS A CA 1
ATOM 643 C C . LYS A 1 82 ? -18.540 4.256 24.650 1.00 88.19 82 LYS A C 1
ATOM 645 O O . LYS A 1 82 ? -18.261 3.604 25.656 1.00 88.19 82 LYS A O 1
ATOM 650 N N . ILE A 1 83 ? -18.159 3.873 23.429 1.00 91.81 83 ILE A N 1
ATOM 651 C CA . ILE A 1 83 ? -17.316 2.709 23.162 1.00 91.81 83 ILE A CA 1
ATOM 652 C C . ILE A 1 83 ? -15.864 3.135 23.349 1.00 91.81 83 ILE A C 1
ATOM 654 O O . ILE A 1 83 ? -15.385 3.995 22.623 1.00 91.81 83 ILE A O 1
ATOM 658 N N . GLY A 1 84 ? -15.147 2.489 24.270 1.00 92.62 84 GLY A N 1
ATOM 659 C CA . GLY A 1 84 ? -13.722 2.762 24.460 1.00 92.62 84 GLY A CA 1
ATOM 660 C C . GLY A 1 84 ? -12.896 2.494 23.195 1.00 92.62 84 GLY A C 1
ATOM 661 O O . GLY A 1 84 ? -13.179 1.551 22.451 1.00 92.62 84 GLY A O 1
ATOM 662 N N . GLU A 1 85 ? -11.839 3.285 22.996 1.00 93.25 85 GLU A N 1
ATOM 663 C CA . GLU A 1 85 ? -10.981 3.301 21.796 1.00 93.25 85 GLU A CA 1
ATOM 664 C C . GLU A 1 85 ? -10.606 1.905 21.292 1.00 93.25 85 GLU A C 1
ATOM 666 O O . GLU A 1 85 ? -10.809 1.580 20.126 1.00 93.25 85 GLU A O 1
ATOM 671 N N . LYS A 1 86 ? -10.140 1.022 22.186 1.00 94.88 86 LYS A N 1
ATOM 672 C CA . LYS A 1 86 ? -9.747 -0.350 21.827 1.00 94.88 86 LYS A CA 1
ATOM 673 C C . LYS A 1 86 ? -10.870 -1.115 21.115 1.00 94.88 86 LYS A C 1
ATOM 675 O O . LYS A 1 86 ? -10.615 -1.810 20.136 1.00 94.88 86 LYS A O 1
ATOM 680 N N . LYS A 1 87 ? -12.107 -0.992 21.603 1.00 95.69 87 LYS A N 1
ATOM 681 C CA . LYS A 1 87 ? -13.269 -1.669 21.017 1.00 95.69 87 LYS A CA 1
ATOM 682 C C . LYS A 1 87 ? -13.725 -0.972 19.735 1.00 95.69 87 LYS A C 1
ATOM 684 O O . LYS A 1 87 ? -14.093 -1.662 18.794 1.00 95.69 87 LYS A O 1
ATOM 689 N N . ALA A 1 88 ? -13.652 0.359 19.669 1.00 96.44 88 ALA A N 1
ATOM 690 C CA . ALA A 1 88 ? -13.948 1.103 18.446 1.00 96.44 88 ALA A CA 1
ATOM 691 C C . ALA A 1 88 ? -12.993 0.707 17.307 1.00 96.44 88 ALA A C 1
ATOM 693 O O . ALA A 1 88 ? -13.456 0.361 16.225 1.00 96.44 88 ALA A O 1
ATOM 694 N N . ARG A 1 89 ? -11.681 0.648 17.577 1.00 96.81 89 ARG A N 1
ATOM 695 C CA . ARG A 1 89 ? -10.673 0.179 16.613 1.00 96.81 89 ARG A CA 1
ATOM 696 C C . ARG A 1 89 ? -10.963 -1.233 16.127 1.00 96.81 89 ARG A C 1
ATOM 698 O O . ARG A 1 89 ? -10.935 -1.453 14.925 1.00 96.81 89 ARG A O 1
ATOM 705 N N . SER A 1 90 ? -11.275 -2.159 17.040 1.00 97.25 90 SER A N 1
ATOM 706 C CA . SER A 1 90 ? -11.633 -3.538 16.676 1.00 97.25 90 SER A CA 1
ATOM 707 C C . SER A 1 90 ? -12.800 -3.574 15.692 1.00 97.25 90 SER A C 1
ATOM 709 O O . SER A 1 90 ? -12.676 -4.187 14.646 1.00 97.25 90 SER A O 1
ATOM 711 N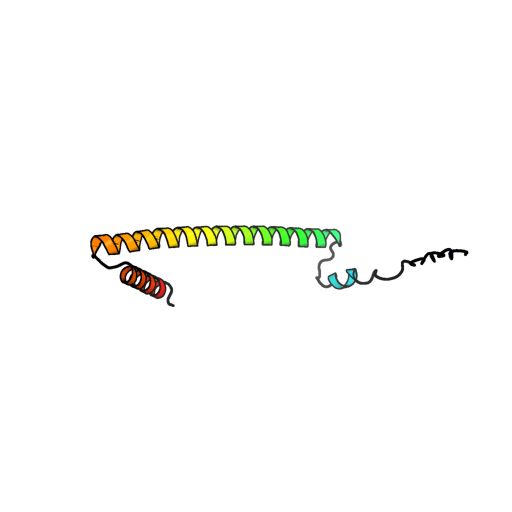 N . LEU A 1 91 ? -13.889 -2.852 15.978 1.00 96.69 91 LEU A N 1
ATOM 712 C CA . LEU A 1 91 ? -15.070 -2.828 15.109 1.00 96.69 91 LEU A CA 1
ATOM 713 C C . LEU A 1 91 ? -14.772 -2.252 13.721 1.00 96.69 91 LEU A C 1
ATOM 715 O O . LEU A 1 91 ? -15.302 -2.744 12.729 1.00 96.69 91 LEU A O 1
ATOM 719 N N . ILE A 1 92 ? -13.936 -1.212 13.645 1.00 97.00 92 ILE A N 1
ATOM 720 C CA . ILE A 1 92 ? -13.529 -0.633 12.361 1.00 97.00 92 ILE A CA 1
ATOM 721 C C . ILE A 1 92 ? -12.678 -1.638 11.579 1.00 97.00 92 ILE A C 1
ATOM 723 O O . ILE A 1 92 ? -12.922 -1.833 10.393 1.00 97.00 92 ILE A O 1
ATOM 727 N N . TYR A 1 93 ? -11.719 -2.306 12.231 1.00 96.88 93 TYR A N 1
ATOM 728 C CA . TYR A 1 93 ? -10.913 -3.344 11.585 1.00 96.88 93 TYR A CA 1
ATOM 729 C C . TYR A 1 93 ? -11.762 -4.518 11.096 1.00 96.88 93 TYR A C 1
ATOM 731 O O . TYR A 1 93 ? -11.595 -4.925 9.951 1.00 96.88 93 TYR A O 1
ATOM 739 N N . ASP A 1 94 ? -12.691 -5.016 11.915 1.00 96.75 94 ASP A N 1
ATOM 740 C CA . ASP A 1 94 ? -13.586 -6.117 11.548 1.00 96.75 94 ASP A CA 1
ATOM 741 C C . ASP A 1 94 ? -14.422 -5.760 10.307 1.00 96.75 94 ASP A C 1
ATOM 743 O O . ASP A 1 94 ? -14.561 -6.570 9.389 1.00 96.75 94 ASP A O 1
ATOM 747 N N . GLU A 1 95 ? -14.936 -4.527 10.238 1.00 96.38 95 GLU A N 1
ATOM 748 C CA . GLU A 1 95 ? -15.686 -4.051 9.073 1.00 96.38 95 GLU A CA 1
ATOM 749 C C . GLU A 1 95 ? -14.785 -3.898 7.839 1.00 96.38 95 GLU A C 1
ATOM 751 O O . GLU A 1 95 ? -15.162 -4.338 6.757 1.00 96.38 95 GLU A O 1
ATOM 756 N N . VAL A 1 96 ? -13.579 -3.338 7.980 1.00 96.44 96 VAL A N 1
ATOM 757 C CA . VAL A 1 96 ? -12.621 -3.215 6.866 1.00 96.44 96 VAL A CA 1
ATOM 758 C C . VAL A 1 96 ? -12.242 -4.591 6.310 1.00 96.44 96 VAL A C 1
ATOM 760 O O . VAL A 1 96 ? -12.300 -4.790 5.099 1.00 96.44 96 VAL A O 1
ATOM 763 N N . VAL A 1 97 ? -11.905 -5.554 7.172 1.00 96.50 97 VAL A N 1
ATOM 764 C CA . VAL A 1 97 ? -11.564 -6.934 6.781 1.00 96.50 97 VAL A CA 1
ATOM 765 C C . VAL A 1 97 ? -12.725 -7.589 6.035 1.00 96.50 97 VAL A C 1
ATOM 767 O O . VAL A 1 97 ? -12.530 -8.134 4.948 1.00 96.50 97 VAL A O 1
ATOM 770 N N . LYS A 1 98 ? -13.949 -7.440 6.553 1.00 96.69 98 LYS A N 1
ATOM 771 C CA . LYS A 1 98 ? -15.166 -7.942 5.909 1.00 96.69 98 LYS A CA 1
ATOM 772 C C . LYS A 1 98 ? -15.373 -7.355 4.510 1.00 96.69 98 LYS A C 1
ATOM 774 O O . LYS A 1 98 ? -15.725 -8.095 3.598 1.00 96.69 98 LYS A O 1
ATOM 779 N N . GLN A 1 99 ? -15.163 -6.050 4.325 1.00 95.56 99 GLN A N 1
ATOM 780 C CA . GLN A 1 99 ? -15.313 -5.396 3.016 1.00 95.56 99 GLN A CA 1
ATOM 781 C C . GLN A 1 99 ? -14.219 -5.804 2.023 1.00 95.56 99 GLN A C 1
ATOM 783 O O . GLN A 1 99 ? -14.455 -5.840 0.817 1.00 95.56 99 GLN A O 1
ATOM 788 N N . LEU A 1 100 ? -13.028 -6.134 2.522 1.00 94.88 100 LEU A N 1
ATOM 789 C CA . LEU A 1 100 ? -11.910 -6.607 1.709 1.00 94.88 100 LEU A CA 1
ATOM 790 C C . LEU A 1 100 ? -11.999 -8.104 1.366 1.00 94.88 100 LEU A C 1
ATOM 792 O O . LEU A 1 100 ? -11.153 -8.592 0.620 1.00 94.88 100 LEU A O 1
ATOM 796 N N . ASN A 1 101 ? -13.024 -8.817 1.853 1.00 92.44 101 ASN A N 1
ATOM 797 C CA . ASN A 1 101 ? -13.156 -10.274 1.737 1.00 92.44 101 ASN A CA 1
ATOM 798 C C . ASN A 1 101 ? -11.893 -11.022 2.210 1.00 92.44 101 ASN A C 1
ATOM 800 O O . ASN A 1 101 ? -11.478 -11.997 1.577 1.00 92.44 101 ASN A O 1
ATOM 804 N N . MET A 1 102 ? -11.270 -10.533 3.286 1.00 78.81 102 MET A N 1
ATOM 805 C CA . MET A 1 102 ? -10.087 -11.133 3.918 1.00 78.81 102 MET A CA 1
ATOM 806 C C . MET A 1 102 ? -10.446 -11.966 5.147 1.00 78.81 102 MET A C 1
ATOM 808 O O . MET A 1 102 ? -11.527 -11.735 5.735 1.00 78.81 102 MET A O 1
#

pLDDT: mean 81.68, std 20.86, range [42.91, 98.75]